Protein AF-A0A948EYD0-F1 (afdb_monomer_lite)

Radius of gyration: 13.59 Å; chains: 1; bounding box: 36×20×35 Å

Foldseek 3Di:
DPPPPDDPVVLVVLLVVCLVPVPPRDDDPPDDPVVSVVSNVVVVVVVCCVVVVD

pLDDT: mean 90.75, std 13.46, range [36.56, 97.69]

Sequence (54 aa):
MRPESMHFSDYQAAFAARIRDPKQAPRPAGASAKRMRVYEELLFNNLEGFLLAC

Secondary structure (DSSP, 8-state):
-PPPP--HHHHHHHHHHHHH-TTTSPPPTT--HHHHHHHHHHHHHHHHHHHHT-

Structure (mmCIF, N/CA/C/O backbone):
data_AF-A0A948EYD0-F1
#
_entry.id   AF-A0A948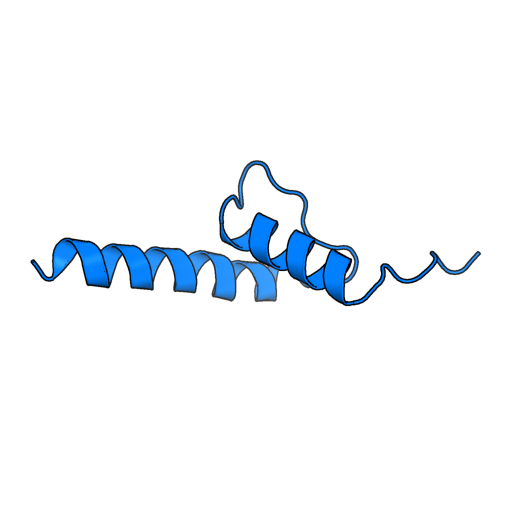EYD0-F1
#
loop_
_atom_site.group_PDB
_atom_site.id
_atom_site.type_symbol
_atom_site.label_atom_id
_atom_site.label_alt_id
_atom_site.label_comp_id
_atom_site.label_asym_id
_atom_site.label_entity_id
_atom_site.label_seq_id
_atom_site.pdbx_PDB_ins_code
_atom_site.Cartn_x
_atom_site.Cartn_y
_atom_site.Cartn_z
_atom_site.occupancy
_atom_site.B_iso_or_equiv
_atom_site.auth_seq_id
_atom_site.auth_comp_id
_atom_site.auth_asym_id
_atom_site.auth_atom_id
_atom_site.pdbx_PDB_model_num
ATOM 1 N N . MET A 1 1 ? 20.054 -9.378 -21.228 1.00 36.56 1 MET A N 1
ATOM 2 C CA . MET A 1 1 ? 18.702 -8.836 -21.470 1.00 36.56 1 MET A CA 1
ATOM 3 C C . MET A 1 1 ? 18.361 -7.902 -20.313 1.00 36.56 1 MET A C 1
ATOM 5 O O . MET A 1 1 ? 18.306 -8.381 -19.188 1.00 36.56 1 MET A O 1
ATOM 9 N N . ARG A 1 2 ? 18.246 -6.583 -20.523 1.00 49.44 2 ARG A N 1
ATOM 10 C CA . ARG A 1 2 ? 17.637 -5.709 -19.500 1.00 49.44 2 ARG A CA 1
ATOM 11 C C . ARG A 1 2 ? 16.139 -6.040 -19.508 1.00 49.44 2 ARG A C 1
ATOM 13 O O . ARG A 1 2 ? 15.610 -6.119 -20.615 1.00 49.44 2 ARG A O 1
ATOM 20 N N . PRO A 1 3 ? 15.478 -6.315 -18.370 1.00 54.03 3 PRO A N 1
ATOM 21 C CA . PRO A 1 3 ? 14.033 -6.516 -18.394 1.00 54.03 3 PRO A CA 1
ATOM 22 C C . PRO A 1 3 ? 13.407 -5.257 -19.002 1.00 54.03 3 PRO A C 1
ATOM 24 O O . PRO A 1 3 ? 13.799 -4.152 -18.618 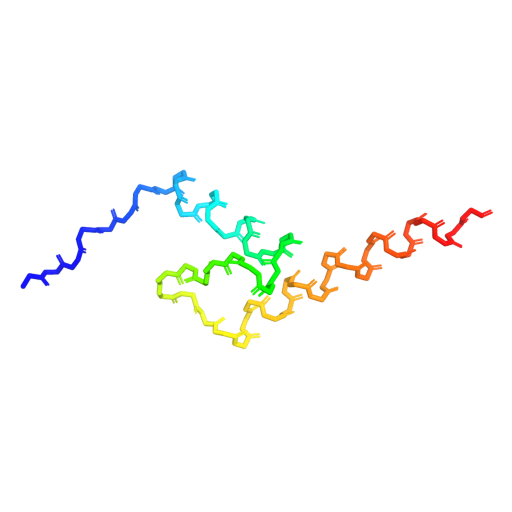1.00 54.03 3 PRO A O 1
ATOM 27 N N . GLU A 1 4 ? 12.521 -5.417 -19.990 1.00 59.38 4 GLU A N 1
ATOM 28 C CA . GLU A 1 4 ? 11.746 -4.287 -20.499 1.00 59.38 4 GLU A CA 1
ATOM 29 C C . GLU A 1 4 ? 1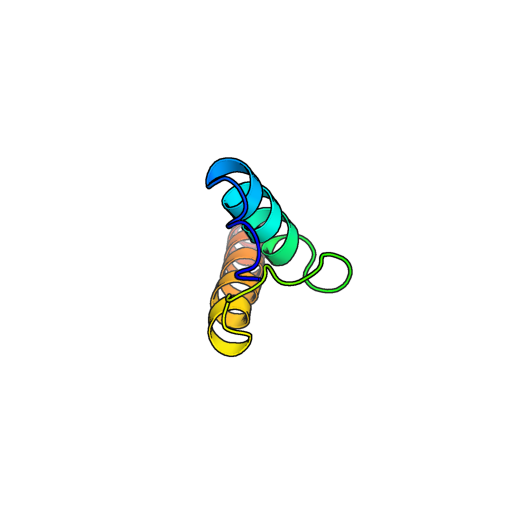1.088 -3.599 -19.305 1.00 59.38 4 GLU A C 1
ATOM 31 O O . GLU A 1 4 ? 10.413 -4.225 -18.484 1.00 59.38 4 GLU A O 1
ATOM 36 N N . SER A 1 5 ? 11.374 -2.312 -19.153 1.00 69.38 5 SER A N 1
ATOM 37 C CA . SER A 1 5 ? 10.754 -1.490 -18.130 1.00 69.38 5 SER A CA 1
ATOM 38 C C . SER A 1 5 ? 9.258 -1.436 -18.413 1.00 69.38 5 SER A C 1
ATOM 40 O O . SER A 1 5 ? 8.853 -0.922 -19.453 1.00 69.38 5 SER A O 1
ATOM 42 N N . MET A 1 6 ? 8.463 -1.968 -17.483 1.00 75.38 6 MET A N 1
ATOM 43 C CA . MET A 1 6 ? 7.007 -1.822 -17.442 1.00 75.38 6 MET A CA 1
ATOM 44 C C . MET A 1 6 ? 6.608 -0.375 -17.766 1.00 75.38 6 MET A C 1
ATOM 46 O O . MET A 1 6 ? 7.254 0.561 -17.279 1.00 75.38 6 MET A O 1
ATOM 50 N N . HIS A 1 7 ? 5.556 -0.182 -18.567 1.00 90.44 7 HIS A N 1
ATOM 51 C CA . HIS A 1 7 ? 5.057 1.160 -18.851 1.00 90.44 7 HIS A CA 1
ATOM 52 C C . HIS A 1 7 ? 4.661 1.852 -17.540 1.00 90.44 7 HIS A C 1
ATOM 54 O O . HIS A 1 7 ? 4.201 1.210 -16.591 1.00 90.44 7 HIS A O 1
ATOM 60 N N . PHE A 1 8 ? 4.854 3.169 -17.460 1.00 89.81 8 PHE A N 1
ATOM 61 C CA . PHE A 1 8 ? 4.675 3.904 -16.207 1.00 89.81 8 PHE A CA 1
ATOM 62 C C . PHE A 1 8 ? 3.266 3.729 -15.613 1.00 89.81 8 PHE A C 1
ATOM 64 O O . PHE A 1 8 ? 3.138 3.532 -14.404 1.00 89.81 8 PHE A O 1
ATOM 71 N N . SER A 1 9 ? 2.226 3.722 -16.457 1.00 94.31 9 SER A N 1
ATOM 72 C CA . SER A 1 9 ? 0.839 3.470 -16.031 1.00 94.31 9 SER A CA 1
ATOM 73 C C . SER A 1 9 ? 0.678 2.117 -15.351 1.00 94.31 9 SER A C 1
ATOM 75 O O . SER A 1 9 ? 0.026 2.008 -14.314 1.00 94.31 9 SER A O 1
ATOM 77 N N . ASP A 1 10 ? 1.306 1.090 -15.911 1.00 94.50 10 ASP A N 1
ATOM 78 C CA . ASP A 1 10 ? 1.149 -0.277 -15.441 1.00 94.50 10 ASP A CA 1
ATOM 79 C C . ASP A 1 10 ? 1.898 -0.430 -14.115 1.00 94.50 10 ASP A C 1
ATOM 81 O O . ASP A 1 10 ? 1.390 -1.040 -13.172 1.00 94.50 10 ASP A O 1
ATOM 85 N N . TYR A 1 11 ? 3.063 0.215 -13.992 1.00 94.31 11 TYR A N 1
ATOM 86 C CA . TYR A 1 11 ? 3.791 0.272 -12.729 1.00 94.31 11 TYR A CA 1
ATOM 87 C C . TYR A 1 11 ? 2.963 0.959 -11.641 1.00 94.31 11 TYR A C 1
ATOM 89 O O . TYR A 1 11 ? 2.889 0.458 -10.518 1.00 94.31 11 TYR A O 1
ATOM 97 N N . GLN A 1 12 ? 2.304 2.079 -11.956 1.00 95.19 12 GLN A N 1
ATOM 98 C CA . GLN A 1 12 ? 1.416 2.756 -11.011 1.00 95.19 12 GLN A CA 1
ATOM 99 C C . GLN A 1 12 ? 0.230 1.874 -10.605 1.00 95.19 12 GLN A C 1
ATOM 101 O O . GLN A 1 12 ? -0.099 1.813 -9.419 1.00 95.19 12 GLN A O 1
ATOM 106 N N . ALA A 1 13 ? -0.378 1.157 -11.553 1.00 96.50 13 ALA A N 1
ATOM 107 C CA . ALA A 1 13 ? -1.465 0.228 -11.269 1.00 96.50 13 ALA A CA 1
ATOM 108 C C . ALA A 1 13 ? -1.008 -0.904 -10.335 1.00 96.50 13 ALA A C 1
ATOM 110 O O . ALA A 1 13 ? -1.655 -1.159 -9.317 1.00 96.50 13 ALA A O 1
ATOM 111 N N . ALA A 1 14 ? 0.142 -1.522 -10.619 1.00 96.62 14 ALA A N 1
ATOM 112 C CA . ALA A 1 14 ? 0.727 -2.570 -9.784 1.00 96.62 14 ALA A CA 1
ATOM 113 C C . ALA A 1 14 ? 1.110 -2.053 -8.386 1.00 96.62 14 ALA A C 1
ATOM 115 O O . ALA A 1 14 ? 0.859 -2.713 -7.377 1.00 96.62 14 ALA A O 1
ATOM 116 N N . PHE A 1 15 ? 1.678 -0.848 -8.307 1.00 96.69 15 PHE A N 1
ATOM 117 C CA . PHE A 1 15 ? 2.021 -0.194 -7.046 1.00 96.69 15 PHE A CA 1
ATOM 118 C C . PHE A 1 15 ? 0.777 0.063 -6.191 1.00 96.69 15 PHE A C 1
ATOM 120 O O . PHE A 1 15 ? 0.743 -0.309 -5.018 1.00 96.69 15 PHE A O 1
ATOM 127 N N . ALA A 1 16 ? -0.276 0.625 -6.784 1.00 97.31 16 ALA A N 1
ATOM 128 C CA . ALA A 1 16 ? -1.530 0.882 -6.089 1.00 97.31 16 ALA A CA 1
ATOM 129 C C . ALA A 1 16 ? -2.248 -0.417 -5.683 1.00 97.31 16 ALA A C 1
ATOM 131 O O . ALA A 1 16 ? -2.819 -0.483 -4.596 1.00 97.31 16 ALA A O 1
ATOM 132 N N . ALA A 1 17 ? -2.201 -1.462 -6.517 1.00 97.69 17 ALA A N 1
ATOM 133 C CA . ALA A 1 17 ? -2.722 -2.783 -6.170 1.00 97.69 17 ALA A CA 1
ATOM 134 C C . ALA A 1 17 ? -2.005 -3.360 -4.939 1.00 97.69 17 ALA A C 1
ATOM 136 O O . ALA A 1 17 ? -2.670 -3.811 -4.008 1.00 97.69 17 ALA A O 1
ATOM 137 N N . ARG A 1 18 ? -0.667 -3.257 -4.877 1.00 97.69 18 ARG A N 1
ATOM 138 C CA . ARG A 1 18 ? 0.121 -3.728 -3.726 1.00 97.69 18 ARG A CA 1
ATOM 139 C C . ARG A 1 18 ? -0.199 -3.006 -2.423 1.00 97.69 18 ARG A C 1
ATOM 141 O O . ARG A 1 18 ? -0.161 -3.638 -1.372 1.00 97.69 18 ARG A O 1
ATOM 148 N N . ILE A 1 19 ? -0.469 -1.704 -2.481 1.00 97.56 19 ILE A N 1
ATOM 149 C CA . ILE A 1 19 ? -0.829 -0.923 -1.291 1.00 97.56 19 ILE A CA 1
ATOM 150 C C . ILE A 1 19 ? -2.212 -1.338 -0.771 1.00 97.56 19 ILE A C 1
ATOM 152 O O . ILE A 1 19 ? -2.394 -1.441 0.437 1.00 97.56 19 ILE A O 1
ATOM 156 N N . ARG A 1 20 ? -3.177 -1.593 -1.666 1.00 96.06 20 ARG A N 1
ATOM 157 C CA . ARG A 1 20 ? -4.546 -1.983 -1.282 1.00 96.06 20 ARG A CA 1
ATOM 158 C C . ARG A 1 20 ? -4.638 -3.411 -0.755 1.00 96.06 20 ARG A C 1
ATOM 160 O O . ARG A 1 20 ? -5.380 -3.653 0.188 1.00 96.06 20 ARG A O 1
ATOM 167 N N . ASP A 1 21 ? -3.906 -4.339 -1.365 1.00 96.69 21 ASP A N 1
ATOM 168 C CA . ASP A 1 21 ? -3.885 -5.742 -0.953 1.00 96.69 21 ASP A CA 1
ATOM 169 C C . ASP A 1 21 ? -2.446 -6.248 -0.796 1.00 96.69 21 ASP A C 1
ATOM 171 O O . ASP A 1 21 ? -1.894 -6.913 -1.680 1.00 96.69 21 ASP A O 1
ATOM 175 N N . PRO A 1 22 ? -1.808 -5.946 0.343 1.00 95.00 22 PRO A N 1
ATOM 176 C CA . PRO A 1 22 ? -0.415 -6.289 0.548 1.00 95.00 22 PRO A CA 1
ATOM 177 C C . PRO A 1 22 ? -0.134 -7.791 0.674 1.00 95.00 22 PRO A C 1
ATOM 179 O O . PRO A 1 22 ? 1.018 -8.216 0.548 1.00 95.00 22 PRO A O 1
ATOM 182 N N . LYS A 1 23 ? -1.163 -8.601 0.938 1.00 94.19 23 LYS A N 1
ATOM 183 C CA . LYS A 1 23 ? -1.021 -10.046 1.143 1.00 94.19 23 LYS A CA 1
ATOM 184 C C . LYS A 1 23 ? -1.115 -10.818 -0.168 1.00 94.19 23 LYS A C 1
ATOM 186 O O . LYS A 1 23 ? -0.441 -11.836 -0.297 1.00 94.19 23 LYS A O 1
ATOM 191 N N . GLN A 1 24 ? -1.928 -10.345 -1.113 1.00 95.88 24 GLN A N 1
ATOM 192 C CA . GLN A 1 24 ? -2.199 -11.072 -2.356 1.00 95.88 24 GLN A CA 1
ATOM 193 C C . GLN A 1 24 ? -1.548 -10.429 -3.581 1.00 95.88 24 GLN A C 1
ATOM 195 O O . GLN A 1 24 ? -1.122 -11.145 -4.488 1.00 95.88 24 GLN A O 1
ATOM 200 N N . ALA A 1 25 ? -1.426 -9.099 -3.633 1.00 97.00 25 ALA A N 1
ATOM 201 C CA . ALA A 1 25 ? -0.819 -8.444 -4.785 1.00 97.00 25 ALA A CA 1
ATOM 202 C C . ALA A 1 25 ? 0.721 -8.537 -4.732 1.00 97.00 25 ALA A C 1
ATOM 204 O O . ALA A 1 25 ? 1.332 -8.380 -3.668 1.00 97.00 25 ALA A O 1
ATOM 205 N N . PRO A 1 26 ? 1.394 -8.767 -5.873 1.00 95.81 26 PRO A N 1
ATOM 206 C CA . PRO A 1 26 ? 2.848 -8.819 -5.919 1.00 95.81 26 PRO A CA 1
ATOM 207 C C . PRO A 1 26 ? 3.455 -7.424 -5.738 1.00 95.81 26 PRO A C 1
ATOM 209 O O . PRO A 1 26 ? 2.916 -6.414 -6.192 1.00 95.81 26 PRO A O 1
ATOM 212 N N . ARG A 1 27 ? 4.625 -7.354 -5.094 1.00 95.50 27 ARG A N 1
ATOM 213 C CA . ARG A 1 27 ? 5.396 -6.107 -5.029 1.00 95.50 27 ARG A CA 1
ATOM 214 C C . ARG A 1 27 ? 5.961 -5.786 -6.423 1.00 95.50 27 ARG A C 1
ATOM 216 O O . ARG A 1 27 ? 6.632 -6.655 -6.983 1.00 95.50 27 ARG A O 1
ATOM 223 N N . PRO A 1 28 ? 5.779 -4.558 -6.950 1.00 94.75 28 PRO A N 1
ATOM 224 C CA . PRO A 1 28 ? 6.371 -4.166 -8.226 1.00 94.75 28 PRO A CA 1
ATOM 225 C C . PRO A 1 28 ? 7.891 -4.363 -8.239 1.00 94.75 28 PRO A C 1
ATOM 227 O O . PRO A 1 28 ? 8.580 -4.107 -7.242 1.00 94.75 28 PRO A O 1
ATOM 230 N N . ALA A 1 29 ? 8.425 -4.811 -9.375 1.00 92.38 29 ALA A N 1
ATOM 231 C CA . ALA A 1 29 ? 9.861 -4.992 -9.550 1.00 92.38 29 ALA A CA 1
ATOM 232 C C . ALA A 1 29 ? 10.610 -3.672 -9.282 1.00 92.38 29 ALA A C 1
ATOM 234 O O . ALA A 1 29 ? 10.182 -2.604 -9.703 1.00 92.38 29 ALA A O 1
ATOM 235 N N . GLY A 1 30 ? 11.719 -3.735 -8.540 1.00 91.88 30 GLY A N 1
ATOM 236 C CA . GLY A 1 30 ? 12.503 -2.550 -8.165 1.00 91.88 30 GLY A CA 1
ATOM 237 C C . GLY A 1 30 ? 11.960 -1.733 -6.980 1.00 91.88 30 GLY A C 1
ATOM 238 O O . GLY A 1 30 ? 12.708 -0.944 -6.405 1.00 91.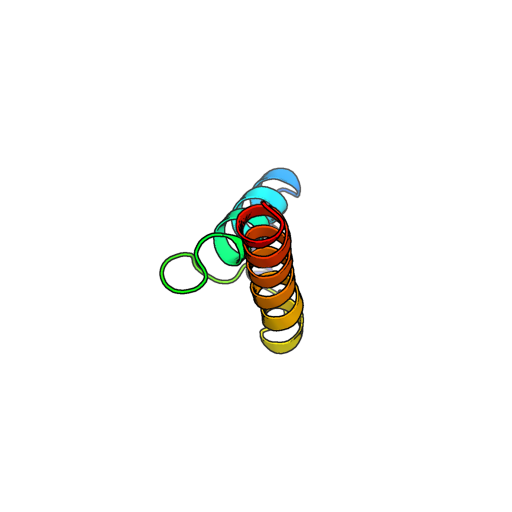88 30 GLY A O 1
ATOM 239 N N . ALA A 1 31 ? 10.718 -1.948 -6.530 1.00 93.56 31 ALA A N 1
ATOM 240 C CA . ALA A 1 31 ? 10.189 -1.259 -5.350 1.00 93.56 31 ALA A CA 1
ATOM 241 C C . ALA A 1 31 ? 10.832 -1.791 -4.057 1.00 93.56 31 ALA A C 1
ATOM 243 O O . ALA A 1 31 ? 10.802 -2.986 -3.798 1.00 93.56 31 ALA A O 1
ATOM 244 N N . SER A 1 32 ? 11.382 -0.944 -3.188 1.00 96.69 32 SER A N 1
ATOM 245 C CA . SER A 1 32 ? 11.928 -1.405 -1.897 1.00 96.69 32 SER A CA 1
ATOM 246 C C . SER A 1 32 ? 10.826 -1.937 -0.972 1.00 96.69 32 SER A C 1
ATOM 248 O O 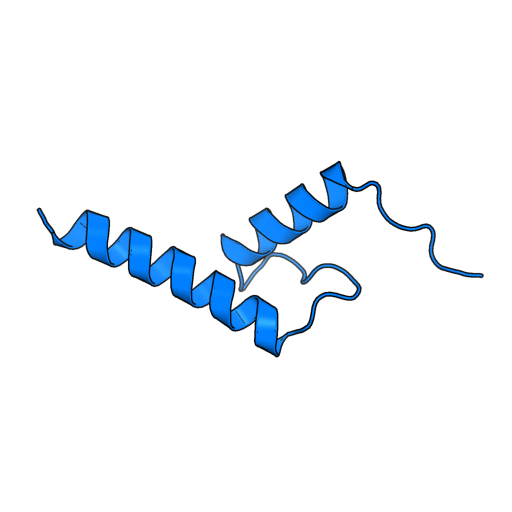. SER A 1 32 ? 9.862 -1.226 -0.703 1.00 96.69 32 SER A O 1
ATOM 250 N N . ALA A 1 33 ? 11.001 -3.138 -0.406 1.00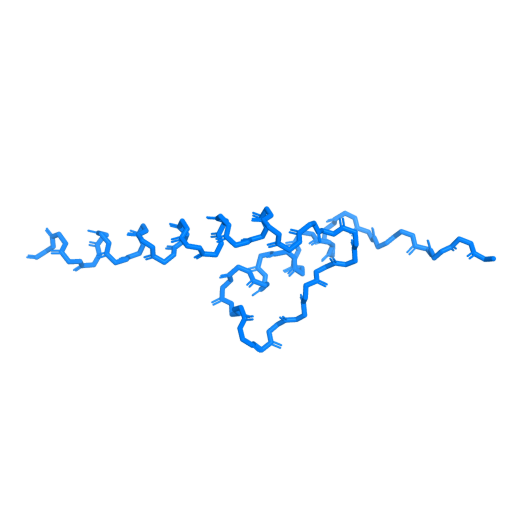 96.00 33 ALA A N 1
ATOM 251 C CA . ALA A 1 33 ? 10.057 -3.706 0.564 1.00 96.00 33 ALA A CA 1
ATOM 252 C C . ALA A 1 33 ? 9.857 -2.800 1.794 1.00 96.00 33 ALA A C 1
ATOM 254 O O . ALA A 1 33 ? 8.730 -2.585 2.230 1.00 96.00 33 ALA A O 1
ATOM 255 N N . LYS A 1 34 ? 10.941 -2.194 2.304 1.00 97.00 34 LYS A N 1
ATOM 256 C CA . LYS A 1 34 ? 10.878 -1.256 3.435 1.00 97.00 34 LYS A CA 1
ATOM 257 C C . LYS A 1 34 ? 10.034 -0.022 3.105 1.00 97.00 34 LYS A C 1
ATOM 259 O O . LYS A 1 34 ? 9.254 0.421 3.936 1.00 97.00 34 LYS A O 1
ATOM 264 N N . ARG A 1 35 ? 10.190 0.536 1.899 1.00 96.62 35 ARG A N 1
ATOM 265 C CA . ARG A 1 35 ? 9.424 1.720 1.472 1.00 96.62 35 ARG A CA 1
ATOM 266 C C . ARG A 1 35 ? 7.965 1.383 1.181 1.00 96.62 35 ARG A C 1
ATOM 268 O O . ARG A 1 35 ? 7.105 2.190 1.499 1.00 96.62 35 ARG A O 1
ATOM 275 N N . MET A 1 36 ? 7.693 0.209 0.610 1.00 97.12 36 MET A N 1
ATOM 276 C CA . MET A 1 36 ? 6.326 -0.253 0.358 1.00 97.12 36 MET A CA 1
ATOM 277 C C . MET A 1 36 ? 5.518 -0.344 1.651 1.00 97.12 36 MET A C 1
ATOM 279 O O . MET A 1 36 ? 4.419 0.198 1.709 1.00 97.12 36 MET A O 1
ATOM 283 N N . ARG A 1 37 ? 6.117 -0.896 2.713 1.00 97.00 37 ARG A N 1
ATOM 284 C CA . ARG A 1 37 ? 5.483 -1.008 4.031 1.00 97.00 37 ARG A CA 1
ATOM 285 C C . ARG A 1 37 ? 4.952 0.325 4.569 1.00 97.00 37 ARG A C 1
ATOM 287 O O . ARG A 1 37 ? 3.856 0.354 5.109 1.00 97.00 37 ARG A O 1
ATOM 294 N N . VAL A 1 38 ? 5.680 1.427 4.366 1.00 97.69 38 VAL A N 1
ATOM 295 C CA . VAL A 1 38 ? 5.224 2.767 4.780 1.00 97.69 38 VAL A CA 1
ATOM 296 C C . VAL A 1 38 ? 3.915 3.145 4.088 1.00 97.69 38 VAL A C 1
ATOM 298 O O . VAL A 1 38 ? 3.007 3.655 4.733 1.00 97.69 38 VAL A O 1
ATOM 301 N N . TYR A 1 39 ? 3.797 2.889 2.784 1.00 97.69 39 TYR A N 1
ATOM 302 C CA . TYR A 1 39 ? 2.577 3.206 2.040 1.00 97.69 39 TYR A CA 1
ATOM 303 C C . TYR A 1 39 ? 1.420 2.259 2.374 1.00 97.69 39 TYR A C 1
ATOM 305 O O . TYR A 1 39 ? 0.278 2.707 2.426 1.00 97.69 39 TYR A O 1
ATOM 313 N N . GLU A 1 40 ? 1.709 0.978 2.616 1.00 96.56 40 GLU A N 1
ATOM 314 C CA . GLU A 1 40 ? 0.723 -0.015 3.068 1.00 96.56 40 GLU A CA 1
ATOM 315 C C . GLU A 1 40 ? 0.103 0.390 4.414 1.00 96.56 40 GLU A C 1
ATOM 317 O O . GLU A 1 40 ? -1.119 0.432 4.544 1.00 96.56 40 GLU A O 1
ATOM 322 N N . GLU A 1 41 ? 0.939 0.753 5.392 1.00 97.31 41 GLU A N 1
ATOM 323 C CA . GLU A 1 41 ? 0.498 1.207 6.716 1.00 97.31 41 GLU A CA 1
ATOM 324 C C . GLU A 1 41 ? -0.234 2.555 6.637 1.00 97.31 41 GLU A C 1
ATOM 326 O O . GLU A 1 41 ? -1.293 2.717 7.237 1.00 97.31 41 GLU A O 1
ATOM 331 N N . LEU A 1 42 ? 0.279 3.510 5.852 1.00 97.56 42 LEU A N 1
ATOM 332 C CA . LEU A 1 42 ? -0.340 4.829 5.694 1.00 97.56 42 LEU A CA 1
ATOM 333 C C . LEU A 1 42 ? -1.764 4.740 5.132 1.00 97.56 42 LEU A C 1
ATOM 335 O O . LEU A 1 42 ? -2.650 5.434 5.626 1.00 97.56 42 LEU A O 1
ATOM 339 N N . LEU A 1 43 ? -1.996 3.907 4.108 1.00 96.19 43 LEU A N 1
ATOM 340 C CA . LEU A 1 43 ? -3.340 3.748 3.548 1.00 96.19 43 LEU A CA 1
ATOM 341 C C . LEU A 1 43 ? -4.305 3.198 4.602 1.00 96.19 43 LEU A C 1
ATOM 343 O O . LEU A 1 43 ? -5.385 3.757 4.775 1.00 96.19 43 LEU A O 1
ATOM 347 N N . PHE A 1 44 ? -3.914 2.126 5.296 1.00 95.06 44 PHE A N 1
ATOM 348 C CA . PHE A 1 44 ? -4.753 1.512 6.321 1.00 95.06 44 PHE A CA 1
ATOM 349 C C . PHE A 1 44 ? -5.080 2.500 7.445 1.00 95.06 44 PHE A C 1
ATOM 351 O O . PHE A 1 44 ? -6.254 2.732 7.715 1.00 95.06 44 PHE A O 1
ATOM 358 N N . ASN A 1 45 ? -4.062 3.144 8.024 1.00 96.62 45 ASN A N 1
ATOM 359 C CA . ASN A 1 45 ? -4.235 4.087 9.131 1.00 96.62 45 ASN A CA 1
ATOM 360 C C . ASN A 1 45 ? -5.135 5.270 8.741 1.00 96.62 45 ASN A C 1
ATOM 362 O O . ASN A 1 45 ? -5.939 5.730 9.547 1.00 96.62 45 ASN A O 1
ATOM 366 N N . ASN A 1 46 ? -5.038 5.754 7.497 1.00 95.94 46 ASN A N 1
ATOM 367 C CA . ASN A 1 46 ? -5.901 6.828 7.007 1.00 95.94 46 ASN A CA 1
ATOM 368 C C . ASN A 1 46 ? -7.360 6.378 6.848 1.00 95.94 46 ASN A C 1
ATOM 370 O O . ASN A 1 46 ? -8.268 7.136 7.182 1.00 95.94 46 ASN A O 1
ATOM 374 N N . LEU A 1 47 ? -7.596 5.166 6.331 1.00 94.81 47 LEU A N 1
ATOM 375 C CA . LEU A 1 47 ? -8.948 4.615 6.209 1.00 94.81 47 LEU A CA 1
ATOM 376 C C . LEU A 1 47 ? -9.563 4.358 7.583 1.00 94.81 47 LEU A C 1
ATOM 378 O O . LEU A 1 47 ? -10.703 4.742 7.816 1.00 94.81 47 LEU A O 1
ATOM 382 N N . GLU A 1 48 ? -8.805 3.753 8.494 1.00 96.00 48 GLU A N 1
ATOM 383 C CA . GLU A 1 48 ? -9.229 3.516 9.872 1.00 96.00 48 GLU A CA 1
ATOM 384 C C . GLU A 1 48 ? -9.566 4.834 10.577 1.00 96.00 48 GLU A C 1
ATOM 386 O O . GLU A 1 48 ? -10.668 4.983 11.096 1.00 96.00 48 GLU A O 1
ATOM 391 N N . GLY A 1 49 ? -8.673 5.826 10.517 1.00 96.81 49 GLY A N 1
ATOM 392 C CA . GLY A 1 49 ? -8.912 7.142 11.106 1.00 96.81 49 GLY A CA 1
ATOM 393 C C . GLY A 1 49 ? -10.138 7.850 10.526 1.00 96.81 49 GLY A C 1
ATOM 394 O O . GLY A 1 49 ? -10.873 8.492 11.268 1.00 96.81 49 GLY A O 1
ATOM 395 N N . PHE A 1 50 ? -10.399 7.711 9.222 1.00 96.12 50 PHE A N 1
ATOM 396 C CA . PHE A 1 50 ? -11.600 8.269 8.595 1.00 96.12 50 PHE A CA 1
ATOM 397 C C . PHE A 1 50 ? -12.881 7.550 9.041 1.00 96.12 50 PHE A C 1
ATOM 399 O O . PHE A 1 50 ? -13.877 8.204 9.330 1.00 96.12 50 PHE A O 1
ATOM 406 N N . LEU A 1 51 ? -12.858 6.216 9.104 1.00 95.94 51 LEU A N 1
ATOM 407 C CA . LEU A 1 51 ? -14.029 5.406 9.445 1.00 95.94 51 LEU A CA 1
ATOM 408 C C . LEU A 1 51 ? -14.379 5.454 10.939 1.00 95.94 51 LEU A C 1
ATOM 410 O O . LEU A 1 51 ? -15.554 5.370 11.279 1.00 95.94 51 LEU A O 1
ATOM 414 N N . LEU A 1 52 ? -13.382 5.577 11.820 1.00 95.75 52 LEU A N 1
ATOM 415 C CA . LEU A 1 52 ? -13.568 5.613 13.277 1.00 95.75 52 LEU A CA 1
ATOM 416 C C . LEU A 1 52 ? -13.808 7.022 13.839 1.00 95.75 52 LEU A C 1
ATOM 418 O O . LEU A 1 52 ? -14.103 7.156 15.022 1.00 95.75 52 LEU A O 1
ATOM 422 N N . ALA A 1 53 ? -13.649 8.073 13.030 1.00 90.62 53 ALA A N 1
ATOM 423 C CA . ALA A 1 53 ? -13.929 9.451 13.442 1.00 90.62 53 ALA A CA 1
ATOM 424 C C . ALA A 1 53 ? -15.430 9.815 13.414 1.00 90.62 53 ALA A C 1
ATOM 426 O O . ALA A 1 53 ? -15.780 10.951 13.738 1.00 90.62 53 ALA A O 1
ATOM 427 N N . CYS A 1 54 ? -16.295 8.882 13.009 1.00 62.12 54 CYS A N 1
ATOM 428 C CA . CYS A 1 54 ? -17.754 8.985 13.086 1.00 62.12 54 CYS A CA 1
ATOM 429 C C . CYS A 1 54 ? -18.283 8.366 14.383 1.00 62.12 54 CYS A C 1
ATOM 431 O O . CYS A 1 54 ? -19.258 8.933 14.923 1.00 62.12 54 CYS A O 1
#